Protein AF-A0AAD7SVP6-F1 (afdb_monomer)

Solvent-accessible surface area (backbone atoms only — not comparable to full-atom values): 8704 Å² total; per-residue (Å²): 141,82,85,79,83,81,77,62,79,85,73,63,70,75,70,77,78,66,77,68,80,80,78,50,80,88,38,52,32,46,57,49,79,41,54,70,71,57,53,41,60,70,33,63,86,46,49,70,27,25,23,35,37,26,32,38,74,94,68,79,76,40,40,30,44,38,34,16,48,92,96,38,71,48,76,44,63,38,45,76,57,97,78,26,32,27,74,31,96,90,50,77,24,82,38,69,66,56,46,50,62,48,31,42,81,37,52,42,34,84,69,36,80,92,39,82,45,34,55,67,37,37,67,68,43,87,71,74,85,72,80,81,78,76,82,78,76,73,89,82,135

Secondary structure (DSSP, 8-state):
--------TTS-PPPP--------TT-TTEEEE--HHHHHHHHHSSPTTEEEEEEEGGGSSEEEEEEEETTEEEEEEEEEETTEEEEETTEEESSHHHHHHHHHHS-GGGT-TT------EETTSPP---S----------

Foldseek 3Di:
DDDDDDDPPVPPDPDPCPPPPPDCVPPLQEPEADDPVRLQVLAQLADFLEWHWHDDVVVRPWIWIWGDDPSGIDIFIWDADPCWTDRAPVDTHNDVVVVLVVQQPPAPCVRPVVGGHGNPHRSNPDGPPPDPPPPPPDDDD

InterPro domains:
  IPR000980 SH2 domain [PF00017] (29-103)
  IPR000980 SH2 domain [PS50001] (29-123)
  IPR000980 SH2 domain [SM00252] (27-109)
  IPR036860 SH2 domain superfamily [G3DSA:3.30.505.10] (15-139)
  IPR036860 SH2 domain superfamily [SSF55550] (19-123)

Organism: NCBI:txid143900

Radius of gyration: 21.94 Å; Cα contacts (8 Å, |Δi|>4): 197; chains: 1; bounding box: 64×54×65 Å

Nearest PDB structures (foldseek):
  7wfy-assembly1_C  TM=9.813E-01  e=9.035E-14  Homo sapiens
  4roj-assembly1_A  TM=9.713E-01  e=2.909E-13  Homo sapiens
  2mc1-assembly1_A  TM=9.269E-01  e=2.084E-12  Homo sapiens
  2crh-assembly1_A  TM=7.505E-01  e=1.732E-12  Homo sapiens
  2ror-assembly1_A  TM=7.118E-01  e=2.572E-13  Homo sapiens

Sequence (141 aa):
MREVGFFPSDAVKPCPCVPKPVDYSSQLWFAGSMERPQAEAELTDRGNSTYLIRFRSKECTEYAVSIKFNSEVKHIKILTKDGQFYIAENKKFRSILELVEYYKHHSLKEGFRNLDTTLQFPYKGPENTGMHRTNGSMGKQ

Structure (mmCIF, N/CA/C/O backbone):
data_AF-A0AAD7SVP6-F1
#
_entry.id   AF-A0AAD7SVP6-F1
#
loop_
_atom_site.group_PDB
_atom_site.id
_atom_site.type_symbol
_atom_site.label_atom_id
_atom_site.label_alt_id
_atom_site.label_comp_id
_atom_site.label_asym_id
_atom_site.label_entity_id
_atom_site.label_seq_id
_atom_site.pdbx_PDB_ins_code
_atom_site.Cartn_x
_atom_site.Cartn_y
_atom_site.Cartn_z
_atom_site.occupancy
_atom_site.B_iso_or_equiv
_atom_site.auth_seq_id
_atom_site.auth_comp_id
_atom_site.auth_asym_id
_atom_site.auth_atom_id
_atom_site.pdbx_PDB_model_num
ATOM 1 N N . MET A 1 1 ? -39.592 -39.877 22.835 1.00 42.25 1 MET A N 1
ATOM 2 C CA . MET A 1 1 ? -39.863 -38.459 23.144 1.00 42.25 1 MET A CA 1
ATOM 3 C C . MET A 1 1 ? -38.566 -37.697 22.923 1.00 42.25 1 MET A C 1
ATOM 5 O O . MET A 1 1 ? -37.572 -38.067 23.530 1.00 42.25 1 MET A O 1
ATOM 9 N N . ARG A 1 2 ? -38.519 -36.756 21.974 1.00 46.22 2 ARG A N 1
ATOM 10 C CA . ARG A 1 2 ? -37.373 -35.855 21.776 1.00 46.22 2 ARG A CA 1
ATOM 11 C C . ARG A 1 2 ? -37.901 -34.443 21.983 1.00 46.22 2 ARG A C 1
ATOM 13 O O . ARG A 1 2 ? -38.720 -33.986 21.193 1.00 46.22 2 ARG A O 1
ATOM 20 N N . GLU A 1 3 ? -37.496 -33.823 23.081 1.00 49.28 3 GLU A N 1
ATOM 21 C CA . GLU A 1 3 ? -37.844 -32.445 23.407 1.00 49.28 3 GLU A CA 1
ATOM 22 C C . GLU A 1 3 ? -37.057 -31.509 22.486 1.00 49.28 3 GLU A C 1
ATOM 24 O O . GLU A 1 3 ? -35.827 -31.474 22.503 1.00 49.28 3 GLU A O 1
ATOM 29 N N . VAL A 1 4 ? -37.776 -30.793 21.622 1.00 53.88 4 VAL A N 1
ATOM 30 C CA . VAL A 1 4 ? -37.227 -29.690 20.834 1.00 53.88 4 VAL A CA 1
ATOM 31 C C . VAL A 1 4 ? -37.121 -28.486 21.765 1.00 53.88 4 VAL A C 1
ATOM 33 O O . VAL A 1 4 ? -38.131 -27.922 22.177 1.00 53.88 4 VAL A O 1
ATOM 36 N N . GLY A 1 5 ? -35.889 -28.117 22.121 1.00 56.72 5 GLY A N 1
ATOM 37 C CA . GLY A 1 5 ? -35.599 -26.905 22.880 1.00 56.72 5 GLY A CA 1
ATOM 38 C C . GLY A 1 5 ? -35.960 -25.665 22.063 1.00 56.72 5 GLY A C 1
ATOM 39 O O . GLY A 1 5 ? -35.371 -25.408 21.014 1.00 56.72 5 GLY A O 1
ATOM 40 N N . PHE A 1 6 ? -36.946 -24.911 22.540 1.00 64.31 6 PHE A N 1
ATOM 41 C CA . PHE A 1 6 ? -37.353 -23.633 21.971 1.00 64.31 6 PHE A CA 1
ATOM 42 C C . PHE A 1 6 ? -36.405 -22.543 22.481 1.00 64.31 6 PHE A C 1
ATOM 44 O O . PHE A 1 6 ? -36.402 -22.230 23.670 1.00 64.31 6 PHE A O 1
ATOM 51 N N . PHE A 1 7 ? -35.588 -21.968 21.598 1.00 62.56 7 PHE A N 1
ATOM 52 C CA . PHE A 1 7 ? -34.804 -20.779 21.924 1.00 62.56 7 PHE A CA 1
ATOM 53 C C . PHE A 1 7 ? -35.666 -19.536 21.653 1.00 62.56 7 PHE A C 1
ATOM 55 O O . PHE A 1 7 ? -35.967 -19.268 20.487 1.00 62.56 7 PHE A O 1
ATOM 62 N N . PRO A 1 8 ? -36.090 -18.776 22.682 1.00 61.69 8 PRO A N 1
ATOM 63 C CA . PRO A 1 8 ? -36.843 -17.548 22.472 1.00 61.69 8 PRO A CA 1
ATOM 64 C C . PRO A 1 8 ? -35.957 -16.527 21.751 1.00 61.69 8 PRO A C 1
ATOM 66 O O . PRO A 1 8 ? -34.852 -16.214 22.197 1.00 61.69 8 PRO A O 1
ATOM 69 N N . SER A 1 9 ? -36.452 -15.998 20.632 1.00 56.91 9 SER A N 1
ATOM 70 C CA . SER A 1 9 ? -35.747 -15.023 19.789 1.00 56.91 9 SER A CA 1
ATOM 71 C C . SER A 1 9 ? -35.405 -13.706 20.507 1.00 56.91 9 SER A C 1
ATOM 73 O O . SER A 1 9 ? -34.610 -12.933 19.993 1.00 56.91 9 SER A O 1
ATOM 75 N N . ASP A 1 10 ? -35.929 -13.472 21.712 1.00 56.75 10 ASP A N 1
ATOM 76 C CA . ASP A 1 10 ? -35.590 -12.325 22.570 1.00 56.75 10 ASP A CA 1
ATOM 77 C C . ASP A 1 10 ? -34.260 -12.487 23.338 1.00 56.75 10 ASP A C 1
ATOM 79 O O . ASP A 1 10 ? -33.707 -11.516 23.852 1.00 56.75 10 ASP A O 1
ATOM 83 N N . ALA A 1 11 ? -33.708 -13.705 23.412 1.00 58.91 11 ALA A N 1
ATOM 84 C CA . ALA A 1 11 ? -32.449 -13.987 24.113 1.00 58.91 11 ALA A CA 1
ATOM 85 C C . ALA A 1 11 ? -31.207 -13.963 23.198 1.00 58.91 11 ALA A C 1
ATOM 87 O O . ALA A 1 11 ? -30.077 -14.065 23.685 1.00 58.91 11 ALA A O 1
ATOM 88 N N . VAL A 1 12 ? -31.384 -13.793 21.883 1.00 58.22 12 VAL A N 1
ATOM 89 C CA . VAL A 1 12 ? -30.278 -13.546 20.948 1.00 58.22 12 VAL A CA 1
ATOM 90 C C . VAL A 1 12 ? -29.956 -12.061 20.943 1.00 58.22 12 VAL A C 1
ATOM 92 O O . VAL A 1 12 ? -30.436 -11.286 20.121 1.00 58.22 12 VAL A O 1
ATOM 95 N N . LYS A 1 13 ? -29.086 -11.653 21.867 1.00 56.75 13 LYS A N 1
ATOM 96 C CA . LYS A 1 13 ? -28.389 -10.375 21.722 1.00 56.75 13 LYS A CA 1
ATOM 97 C C . LYS A 1 13 ? -27.603 -10.460 20.409 1.00 56.75 13 LYS A C 1
ATOM 99 O O . LYS A 1 13 ? -26.768 -11.365 20.310 1.00 56.75 13 LYS A O 1
ATOM 104 N N . PRO A 1 14 ? -27.838 -9.590 19.405 1.00 56.91 14 PRO A N 1
ATOM 105 C CA . PRO A 1 14 ? -26.935 -9.519 18.270 1.00 56.91 14 PRO A CA 1
ATOM 106 C C . PRO A 1 14 ? -25.560 -9.271 18.869 1.00 56.91 14 PRO A C 1
ATOM 108 O O . PRO A 1 14 ? -25.380 -8.314 19.627 1.00 56.91 14 PRO A O 1
ATOM 111 N N . CYS A 1 15 ? -24.635 -10.204 18.637 1.00 42.44 15 CYS A N 1
ATOM 112 C CA . CYS A 1 15 ? -23.268 -10.072 19.106 1.00 42.44 15 CYS A CA 1
ATOM 113 C C . CYS A 1 15 ? -22.844 -8.646 18.748 1.00 42.44 15 CYS A C 1
ATOM 115 O O . CYS A 1 15 ? -22.995 -8.300 17.569 1.00 42.44 15 CYS A O 1
ATOM 117 N N . PRO A 1 16 ? -22.398 -7.807 19.707 1.00 53.78 16 PRO A N 1
ATOM 118 C CA . PRO A 1 16 ? -21.892 -6.488 19.369 1.00 53.78 16 PRO A CA 1
ATOM 119 C C . PRO A 1 16 ? -20.910 -6.729 18.243 1.00 53.78 16 PRO A C 1
ATOM 121 O O . PRO A 1 16 ? -20.039 -7.591 18.376 1.00 53.78 16 PRO A O 1
ATOM 124 N N . CYS A 1 17 ? -21.182 -6.115 17.096 1.00 44.22 17 CYS A N 1
ATOM 125 C CA . CYS A 1 17 ? -20.457 -6.330 15.864 1.00 44.22 17 CYS A CA 1
ATOM 126 C C . CYS A 1 17 ? -19.030 -5.866 16.135 1.00 44.22 17 CYS A C 1
ATOM 128 O O . CYS A 1 17 ? -18.695 -4.720 15.854 1.00 44.22 17 CYS A O 1
ATOM 130 N N . VAL A 1 18 ? -18.205 -6.711 16.759 1.00 49.41 18 VAL A N 1
ATOM 131 C CA . VAL A 1 18 ? -16.776 -6.484 16.868 1.00 49.41 18 VAL A CA 1
ATOM 132 C C . VAL A 1 18 ? -16.383 -6.328 15.412 1.00 49.41 18 VAL A C 1
ATOM 134 O O . VAL A 1 18 ? -16.662 -7.261 14.646 1.00 49.41 18 VAL A O 1
ATOM 137 N N . PRO A 1 19 ? -15.913 -5.144 14.976 1.00 50.22 19 PRO A N 1
ATOM 138 C CA . PRO A 1 19 ? -15.596 -4.940 13.579 1.00 50.22 19 PRO A CA 1
ATOM 139 C C . PRO A 1 19 ? -14.619 -6.049 13.228 1.00 50.22 19 PRO A C 1
ATOM 141 O O . PRO A 1 19 ? -13.525 -6.125 13.790 1.00 50.22 19 PRO A O 1
ATOM 144 N N . LYS A 1 20 ? -15.090 -6.996 12.407 1.00 51.28 20 LYS A N 1
ATOM 145 C CA . LYS A 1 20 ? -14.288 -8.142 12.008 1.00 51.28 20 LYS A CA 1
ATOM 146 C C . LYS A 1 20 ? -13.002 -7.548 11.441 1.00 51.28 20 LYS A C 1
ATOM 148 O O . LYS A 1 20 ? -13.112 -6.590 10.667 1.00 51.28 20 LYS A O 1
ATOM 153 N N . PRO A 1 21 ? -11.816 -8.036 11.841 1.00 58.38 21 PRO A N 1
ATOM 154 C CA . PRO A 1 21 ? -10.583 -7.583 11.222 1.00 58.38 21 PRO A CA 1
ATOM 155 C C . PRO A 1 21 ? -10.786 -7.676 9.712 1.00 58.38 21 PRO A C 1
ATOM 157 O O . PRO A 1 21 ? -11.210 -8.718 9.210 1.00 58.38 21 PRO A O 1
ATOM 160 N N . VAL A 1 22 ? -10.639 -6.540 9.028 1.00 68.50 22 VAL A N 1
ATOM 161 C CA . VAL A 1 22 ? -10.967 -6.442 7.607 1.00 68.50 22 VAL A CA 1
ATOM 162 C C . VAL A 1 22 ? -10.056 -7.417 6.876 1.00 68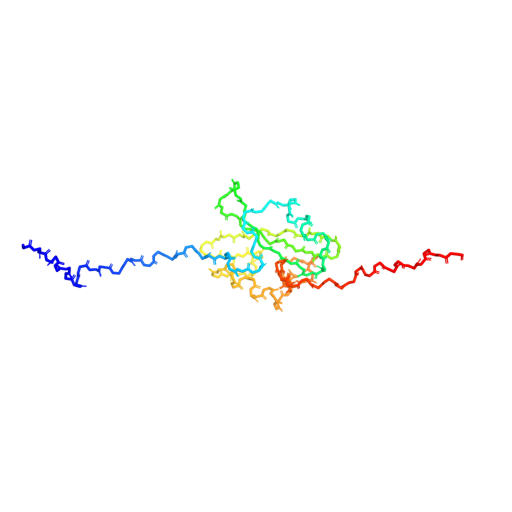.50 22 VAL A C 1
ATOM 164 O O . VAL A 1 22 ? -8.837 -7.249 6.875 1.00 68.50 22 VAL A O 1
ATOM 167 N N . ASP A 1 23 ? -10.648 -8.464 6.306 1.00 79.31 23 ASP A N 1
ATOM 168 C CA . ASP A 1 23 ? -9.897 -9.460 5.564 1.00 79.31 23 ASP A CA 1
ATOM 169 C C . ASP A 1 23 ? -9.520 -8.882 4.199 1.00 79.31 23 ASP A C 1
ATOM 171 O O . ASP A 1 23 ? -10.364 -8.645 3.333 1.00 79.31 23 ASP A O 1
ATOM 175 N N . TYR A 1 24 ? -8.228 -8.623 4.018 1.00 85.31 24 TYR A N 1
ATOM 176 C CA . TYR A 1 24 ? -7.678 -8.162 2.747 1.00 85.31 24 TYR A CA 1
ATOM 177 C C . TYR A 1 24 ? -7.214 -9.327 1.864 1.00 85.31 24 TYR A C 1
ATOM 179 O O . TYR A 1 24 ? -6.663 -9.084 0.795 1.00 85.31 24 TYR A O 1
ATOM 187 N N . SER A 1 25 ? -7.430 -10.588 2.261 1.00 83.75 25 SER A N 1
ATOM 188 C CA . SER A 1 25 ? -6.925 -11.768 1.539 1.00 83.75 25 SER A CA 1
ATOM 189 C C . SER A 1 25 ? -7.457 -11.849 0.104 1.00 83.75 25 SER A C 1
ATOM 191 O O . SER A 1 25 ? -6.740 -12.249 -0.814 1.00 83.75 25 SER A O 1
ATOM 193 N N . SER A 1 26 ? -8.683 -11.362 -0.107 1.00 86.19 26 SER A N 1
ATOM 194 C CA . SER A 1 26 ? -9.327 -11.288 -1.428 1.00 86.19 26 SER A CA 1
ATOM 195 C C . SER A 1 26 ? -8.745 -10.203 -2.349 1.00 86.19 26 SER A C 1
ATOM 197 O O . SER A 1 26 ? -9.118 -10.114 -3.516 1.00 86.19 26 SER A O 1
ATOM 199 N N . GLN A 1 27 ? -7.856 -9.344 -1.847 1.00 90.75 27 GLN A N 1
ATOM 200 C CA . GLN A 1 27 ? -7.302 -8.228 -2.606 1.00 90.75 27 GLN A CA 1
ATOM 201 C C . GLN A 1 27 ? -6.029 -8.642 -3.349 1.00 90.75 27 GLN A C 1
ATOM 203 O O . GLN A 1 27 ? -5.073 -9.146 -2.758 1.00 90.75 27 GLN A O 1
ATOM 208 N N . LEU A 1 28 ? -5.967 -8.347 -4.649 1.00 91.88 28 LEU A N 1
ATOM 209 C CA . LEU A 1 28 ? -4.814 -8.685 -5.498 1.00 91.88 28 LEU A CA 1
ATOM 210 C C . LEU A 1 28 ? -3.525 -7.951 -5.097 1.00 91.88 28 LEU A C 1
ATOM 212 O O . LEU A 1 28 ? -2.425 -8.399 -5.404 1.00 91.88 28 LEU A O 1
ATOM 216 N N . TRP A 1 29 ? -3.645 -6.817 -4.411 1.00 93.56 29 TRP A N 1
ATOM 217 C CA . TRP A 1 29 ? -2.508 -6.062 -3.892 1.00 93.56 29 TRP A CA 1
ATOM 218 C C . TRP A 1 29 ? -2.041 -6.560 -2.520 1.00 93.56 29 TRP A C 1
ATOM 220 O O . TRP A 1 29 ? -0.991 -6.133 -2.049 1.00 93.56 29 TRP A O 1
ATOM 230 N N . PHE A 1 30 ? -2.784 -7.440 -1.844 1.00 93.38 30 PHE A N 1
ATOM 231 C CA . PHE A 1 30 ? -2.434 -7.873 -0.495 1.00 93.38 30 PHE A CA 1
ATOM 232 C C . PHE A 1 30 ? -1.536 -9.114 -0.511 1.00 93.38 30 PHE A C 1
ATOM 234 O O . PHE A 1 30 ? -1.878 -10.167 -1.058 1.00 93.38 30 PHE A O 1
ATOM 241 N N . ALA A 1 31 ? -0.361 -8.984 0.097 1.00 91.25 31 ALA A N 1
ATOM 242 C CA . ALA A 1 31 ? 0.646 -10.033 0.201 1.00 91.25 31 ALA A CA 1
ATOM 243 C C . ALA A 1 31 ? 0.607 -10.821 1.508 1.00 91.25 31 ALA A C 1
ATOM 245 O O . ALA A 1 31 ? 1.334 -11.800 1.645 1.00 91.25 31 ALA A O 1
ATOM 246 N N . GLY A 1 32 ? -0.252 -10.436 2.455 1.00 89.69 32 GLY A N 1
ATOM 247 C CA . GLY A 1 32 ? -0.253 -11.059 3.773 1.00 89.69 32 GLY A CA 1
ATOM 248 C C . GLY A 1 32 ? 1.092 -10.863 4.470 1.00 89.69 32 GLY A C 1
ATOM 249 O O . GLY A 1 32 ? 1.739 -9.825 4.312 1.00 89.69 32 GLY A O 1
ATOM 250 N N . SER A 1 33 ? 1.505 -11.856 5.252 1.00 89.00 33 SER A N 1
ATOM 251 C CA . SER A 1 33 ? 2.7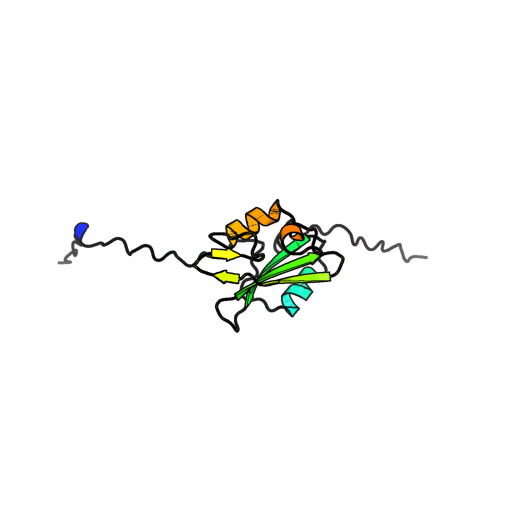94 -11.865 5.946 1.00 89.00 33 SER A CA 1
ATOM 252 C C . SER A 1 33 ? 3.942 -12.022 4.948 1.00 89.00 33 SER A C 1
ATOM 254 O O . SER A 1 33 ? 4.281 -13.135 4.560 1.00 89.00 33 SER A O 1
ATOM 256 N N . MET A 1 34 ? 4.541 -10.902 4.542 1.00 90.56 34 MET A N 1
ATOM 257 C CA . MET A 1 34 ? 5.652 -10.870 3.590 1.00 90.56 34 MET A CA 1
ATOM 258 C C . MET A 1 34 ? 6.761 -9.949 4.102 1.00 90.56 34 MET A C 1
ATOM 260 O O . MET A 1 34 ? 6.526 -8.802 4.515 1.00 90.56 34 MET A O 1
ATOM 264 N N . GLU A 1 35 ? 7.994 -10.451 4.082 1.00 89.94 35 GLU A N 1
ATOM 265 C CA . GLU A 1 35 ? 9.157 -9.676 4.501 1.00 89.94 35 GLU A CA 1
ATOM 266 C C . GLU A 1 35 ? 9.602 -8.684 3.421 1.00 89.94 35 GLU A C 1
ATOM 268 O O . GLU A 1 35 ? 9.259 -8.794 2.245 1.00 89.94 35 GLU A O 1
ATOM 273 N N . ARG A 1 36 ? 10.379 -7.679 3.835 1.00 90.75 36 ARG A N 1
ATOM 274 C CA . ARG A 1 36 ? 10.924 -6.664 2.927 1.00 90.75 36 ARG A CA 1
ATOM 275 C C . ARG A 1 36 ? 11.687 -7.271 1.730 1.00 90.75 36 ARG A C 1
ATOM 277 O O . ARG A 1 36 ? 11.282 -6.953 0.617 1.00 90.75 36 ARG A O 1
ATOM 284 N N . PRO A 1 37 ? 12.676 -8.171 1.916 1.00 92.75 37 PRO A N 1
ATOM 285 C CA . PRO A 1 37 ? 13.418 -8.742 0.789 1.00 92.75 37 PRO A CA 1
ATOM 286 C C . PRO A 1 37 ? 12.539 -9.571 -0.155 1.00 92.75 37 PRO A C 1
ATOM 288 O O . PRO A 1 37 ? 12.764 -9.566 -1.360 1.00 92.75 37 PRO A O 1
ATOM 291 N N . GLN A 1 38 ? 11.503 -10.243 0.361 1.00 93.00 38 GLN A N 1
ATOM 292 C CA . GLN A 1 38 ? 10.552 -10.969 -0.48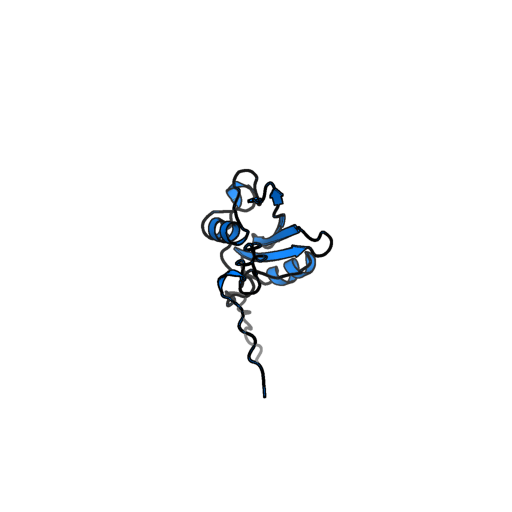6 1.00 93.00 38 GLN A CA 1
ATOM 293 C C . GLN A 1 38 ? 9.744 -10.009 -1.362 1.00 93.00 38 GLN A C 1
ATOM 295 O O . GLN A 1 38 ? 9.609 -10.234 -2.558 1.00 93.00 38 GLN A O 1
ATOM 300 N N . ALA A 1 39 ? 9.260 -8.903 -0.788 1.00 93.69 39 ALA A N 1
ATOM 301 C CA . ALA A 1 39 ? 8.562 -7.875 -1.552 1.00 93.69 39 ALA A CA 1
ATOM 302 C C . ALA A 1 39 ? 9.461 -7.220 -2.614 1.00 93.69 39 ALA A C 1
ATOM 304 O O . ALA A 1 39 ? 8.987 -6.875 -3.692 1.00 93.69 39 ALA A O 1
ATOM 305 N N . GLU A 1 40 ? 10.751 -7.039 -2.318 1.00 94.12 40 GLU A N 1
ATOM 306 C CA . GLU A 1 40 ? 11.728 -6.526 -3.283 1.00 94.12 40 GLU A CA 1
ATOM 307 C C . GLU A 1 40 ? 11.927 -7.495 -4.451 1.00 94.12 40 GLU A C 1
ATOM 309 O O . GLU A 1 40 ? 11.913 -7.053 -5.600 1.00 94.12 40 GLU A O 1
ATOM 314 N N . ALA A 1 41 ? 12.044 -8.798 -4.181 1.00 93.44 41 ALA A N 1
ATOM 315 C CA . ALA A 1 41 ? 12.146 -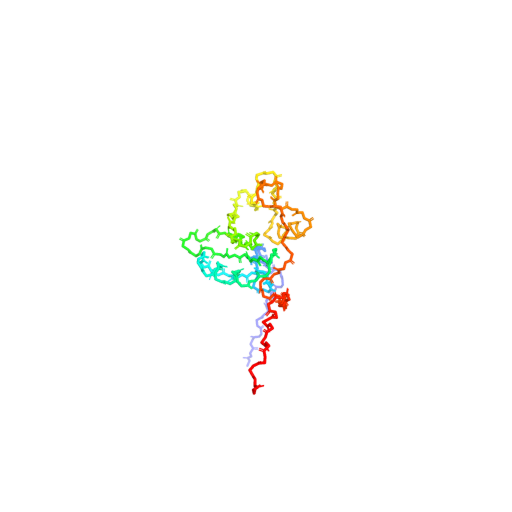9.822 -5.219 1.00 93.44 41 ALA A CA 1
ATOM 316 C C . ALA A 1 41 ? 10.894 -9.854 -6.114 1.00 93.44 41 ALA A C 1
ATOM 318 O O . ALA A 1 41 ? 11.018 -9.797 -7.335 1.00 93.44 41 ALA A O 1
ATOM 319 N N . GLU A 1 42 ? 9.700 -9.827 -5.511 1.00 92.06 42 GLU A N 1
ATOM 320 C CA . GLU A 1 42 ? 8.417 -9.853 -6.231 1.00 92.06 42 GLU A CA 1
ATOM 321 C C . GLU A 1 42 ? 8.183 -8.619 -7.110 1.00 92.06 42 GLU A C 1
ATOM 323 O O . GLU A 1 42 ? 7.467 -8.703 -8.103 1.00 92.06 42 GLU A O 1
ATOM 328 N N . LEU A 1 43 ? 8.742 -7.461 -6.744 1.00 92.31 43 LEU A N 1
ATOM 329 C CA . LEU A 1 43 ? 8.560 -6.197 -7.467 1.00 92.31 43 LEU A CA 1
ATOM 330 C C . LEU A 1 43 ? 9.735 -5.844 -8.386 1.00 92.31 43 LEU A C 1
ATOM 332 O O . LEU A 1 43 ? 9.609 -4.939 -9.210 1.00 92.31 43 LEU A O 1
ATOM 336 N N . THR A 1 44 ? 10.880 -6.517 -8.253 1.00 90.62 44 THR A N 1
ATOM 337 C CA . THR A 1 44 ? 12.092 -6.201 -9.022 1.00 90.62 44 THR A CA 1
ATOM 338 C C . THR A 1 44 ? 11.896 -6.422 -10.513 1.00 90.62 44 THR A C 1
ATOM 340 O O . THR A 1 44 ? 12.266 -5.538 -11.288 1.00 90.62 44 THR A O 1
ATOM 343 N N . ASP A 1 45 ? 11.286 -7.549 -10.879 1.00 87.56 45 ASP A N 1
ATOM 344 C CA . ASP A 1 45 ? 11.024 -7.954 -12.266 1.00 87.56 45 ASP A CA 1
ATOM 345 C C . ASP A 1 45 ? 9.728 -7.340 -12.836 1.00 87.56 45 ASP A C 1
ATOM 347 O O . ASP A 1 45 ? 9.413 -7.466 -14.015 1.00 87.56 45 ASP A O 1
ATOM 351 N N . ARG A 1 46 ? 8.960 -6.625 -12.003 1.00 89.25 46 ARG A N 1
ATOM 352 C CA . ARG A 1 46 ? 7.681 -6.020 -12.391 1.00 89.25 46 ARG A CA 1
ATOM 353 C C . ARG A 1 46 ? 7.865 -4.633 -13.008 1.00 89.25 46 ARG A C 1
ATOM 355 O O . ARG A 1 46 ? 8.865 -3.944 -12.798 1.00 89.25 46 ARG A O 1
ATOM 362 N N . GLY A 1 47 ? 6.826 -4.181 -13.709 1.00 88.81 47 GLY A N 1
ATOM 363 C CA . GLY A 1 47 ? 6.735 -2.818 -14.229 1.00 88.81 47 GLY A CA 1
ATOM 364 C C . GLY A 1 47 ? 6.636 -1.751 -13.130 1.00 88.81 47 GLY A C 1
ATOM 365 O O . GLY A 1 47 ? 6.254 -2.022 -11.987 1.00 88.81 47 GLY A O 1
ATOM 366 N N . ASN A 1 48 ? 6.947 -0.504 -13.488 1.00 91.19 48 ASN A N 1
ATOM 367 C CA . ASN A 1 48 ? 6.761 0.645 -12.599 1.00 91.19 48 ASN A CA 1
ATOM 368 C C . ASN A 1 48 ? 5.297 0.784 -12.161 1.00 91.19 48 ASN A C 1
ATOM 370 O O . ASN A 1 48 ? 4.375 0.442 -12.900 1.00 91.19 48 ASN A O 1
ATOM 374 N N . SER A 1 49 ? 5.089 1.340 -10.969 1.00 93.00 49 SER A N 1
ATOM 375 C CA . SER A 1 49 ? 3.769 1.512 -10.348 1.00 93.00 49 SER A CA 1
ATOM 376 C C . SER A 1 49 ? 3.094 0.190 -9.940 1.00 93.00 49 SER A C 1
ATOM 378 O O . SER A 1 49 ? 1.925 0.186 -9.547 1.00 93.00 49 SER A O 1
ATOM 380 N N . THR A 1 50 ? 3.827 -0.933 -9.997 1.00 94.31 50 THR A N 1
ATOM 381 C CA . THR A 1 50 ? 3.396 -2.204 -9.402 1.00 94.31 50 THR A CA 1
ATOM 382 C C . THR A 1 50 ? 3.592 -2.156 -7.900 1.00 94.31 50 THR A C 1
ATOM 384 O O . THR A 1 50 ? 4.672 -1.793 -7.428 1.00 94.31 50 THR A O 1
ATOM 387 N N . TYR A 1 51 ? 2.560 -2.519 -7.146 1.00 95.44 51 TYR A N 1
ATOM 388 C CA . TYR A 1 51 ? 2.539 -2.376 -5.700 1.00 95.44 51 TYR A CA 1
ATOM 389 C C . TYR A 1 51 ? 1.944 -3.588 -4.986 1.00 95.44 51 TYR A C 1
ATOM 391 O O . TYR A 1 51 ? 1.140 -4.355 -5.526 1.00 95.44 51 TYR A O 1
ATOM 399 N N . LEU A 1 52 ? 2.323 -3.718 -3.719 1.00 95.12 52 LEU A N 1
ATOM 400 C CA . LEU A 1 52 ? 1.746 -4.662 -2.778 1.00 95.12 52 LEU A CA 1
ATOM 401 C C . LEU A 1 52 ? 1.697 -4.074 -1.370 1.00 95.12 52 LEU A C 1
ATOM 403 O O . LEU A 1 52 ? 2.501 -3.215 -1.001 1.00 95.12 52 LEU A O 1
ATOM 407 N N . ILE A 1 53 ? 0.766 -4.569 -0.563 1.00 94.50 53 ILE A N 1
ATOM 408 C CA . ILE A 1 53 ? 0.719 -4.323 0.875 1.00 94.50 53 ILE A CA 1
ATOM 409 C C . ILE A 1 53 ? 1.104 -5.598 1.595 1.00 94.50 53 ILE A C 1
ATOM 411 O O . ILE A 1 53 ? 0.477 -6.641 1.419 1.00 94.50 53 ILE A O 1
ATOM 415 N N . ARG A 1 54 ? 2.120 -5.481 2.443 1.00 92.69 54 ARG A N 1
ATOM 416 C CA . ARG A 1 54 ? 2.626 -6.565 3.279 1.00 92.69 54 ARG A CA 1
ATOM 417 C C . ARG A 1 54 ? 2.361 -6.287 4.751 1.00 92.69 54 ARG A C 1
ATOM 419 O O . ARG A 1 54 ? 2.432 -5.141 5.199 1.00 92.69 54 ARG A O 1
ATOM 426 N N . PHE A 1 55 ? 2.092 -7.349 5.492 1.00 87.62 55 PHE A N 1
ATOM 427 C CA . PHE A 1 55 ? 1.958 -7.365 6.939 1.00 87.62 55 PHE A CA 1
ATOM 428 C C . PHE A 1 55 ? 3.286 -7.775 7.579 1.00 87.62 55 PHE A C 1
ATOM 430 O O . PHE A 1 55 ? 3.902 -8.773 7.194 1.00 87.62 55 PHE A O 1
ATOM 437 N N . ARG A 1 56 ? 3.758 -6.997 8.555 1.00 78.44 56 ARG A N 1
ATOM 438 C CA . ARG A 1 56 ? 5.037 -7.236 9.225 1.00 78.44 56 ARG A CA 1
ATOM 439 C C . ARG A 1 56 ? 4.818 -8.063 10.493 1.00 78.44 56 ARG A C 1
ATOM 441 O O . ARG A 1 56 ? 4.553 -7.531 11.565 1.00 78.44 56 ARG A O 1
ATOM 448 N N . SER A 1 57 ? 4.986 -9.379 10.364 1.00 62.97 57 SER A N 1
ATOM 449 C CA . SER A 1 57 ? 4.665 -10.350 11.422 1.00 62.97 57 SER A CA 1
ATOM 450 C C . SER A 1 57 ? 5.454 -10.183 12.732 1.00 62.97 57 SER A C 1
ATOM 452 O O . SER A 1 57 ? 4.950 -10.580 13.774 1.00 62.97 57 SER A O 1
ATOM 454 N N . LYS A 1 58 ? 6.669 -9.606 12.716 1.00 57.16 58 LYS A N 1
ATOM 455 C CA . LYS A 1 58 ? 7.500 -9.425 13.930 1.00 57.16 58 LYS A CA 1
ATOM 456 C C . LYS A 1 58 ? 7.002 -8.328 14.878 1.00 57.16 58 LYS A C 1
ATOM 458 O O . LYS A 1 58 ? 7.321 -8.377 16.056 1.00 57.16 58 LYS A O 1
ATOM 463 N N . GLU A 1 59 ? 6.241 -7.359 14.372 1.00 57.38 59 GLU A N 1
ATOM 464 C CA . GLU A 1 59 ? 5.748 -6.211 15.152 1.00 57.38 59 GLU A CA 1
ATOM 465 C C . GLU A 1 59 ? 4.211 -6.181 15.237 1.00 57.38 59 GLU A C 1
ATOM 467 O O . GLU A 1 59 ? 3.660 -5.173 15.655 1.00 57.38 59 GLU A O 1
ATOM 472 N N . CYS A 1 60 ? 3.528 -7.274 14.846 1.00 52.28 60 CYS A N 1
ATOM 473 C CA . CYS A 1 60 ? 2.085 -7.585 14.960 1.00 52.28 60 CYS A CA 1
ATOM 474 C C . CYS A 1 60 ? 1.034 -6.518 14.574 1.00 52.28 60 CYS A C 1
ATOM 476 O O . CYS A 1 60 ? -0.153 -6.831 14.550 1.00 52.28 60 CYS A O 1
ATOM 478 N N . THR A 1 61 ? 1.413 -5.295 14.215 1.00 60.69 61 THR A N 1
ATOM 479 C CA . THR A 1 61 ? 0.486 -4.184 13.935 1.00 60.69 61 THR A CA 1
ATOM 480 C C . THR A 1 61 ? 0.963 -3.267 12.810 1.00 60.69 61 THR A C 1
ATOM 482 O O . THR A 1 61 ? 0.416 -2.184 12.616 1.00 60.69 61 THR A O 1
ATOM 485 N N . GLU A 1 62 ? 1.976 -3.673 12.043 1.00 79.56 62 GLU A N 1
ATOM 486 C CA . GLU A 1 62 ? 2.599 -2.798 11.049 1.00 79.56 62 GLU A CA 1
ATOM 487 C C . GLU A 1 62 ? 2.396 -3.315 9.632 1.00 79.56 62 GLU A C 1
ATOM 489 O O . GLU A 1 62 ? 2.968 -4.324 9.216 1.00 79.56 62 GLU A O 1
ATOM 494 N N . TYR A 1 63 ? 1.591 -2.581 8.870 1.00 90.00 63 TYR A N 1
ATOM 495 C CA . TYR A 1 63 ? 1.484 -2.762 7.432 1.00 90.00 63 TYR A CA 1
ATOM 496 C C . TYR A 1 63 ? 2.505 -1.875 6.721 1.00 90.00 63 TYR A C 1
ATOM 498 O O . TYR A 1 63 ? 2.896 -0.814 7.213 1.00 90.00 63 TYR A O 1
ATOM 506 N N . ALA A 1 64 ? 2.936 -2.294 5.538 1.00 92.44 64 ALA A N 1
ATOM 507 C CA . ALA A 1 64 ? 3.790 -1.488 4.680 1.00 92.44 64 ALA A CA 1
ATOM 508 C C . ALA A 1 64 ? 3.353 -1.600 3.221 1.00 92.44 64 ALA A C 1
ATOM 510 O O . ALA A 1 64 ? 3.059 -2.695 2.737 1.00 92.44 64 ALA A O 1
ATOM 511 N N . VAL A 1 65 ? 3.369 -0.473 2.515 1.00 94.75 65 VAL A N 1
ATOM 512 C CA . VAL A 1 65 ? 3.235 -0.421 1.057 1.00 94.75 65 VAL A CA 1
ATOM 513 C C . VAL A 1 65 ? 4.618 -0.633 0.458 1.00 94.75 65 VAL A C 1
ATOM 515 O O . VAL A 1 65 ? 5.572 0.029 0.858 1.00 94.75 65 VAL A O 1
ATOM 518 N N . SER A 1 66 ? 4.743 -1.560 -0.482 1.00 95.75 66 SER A N 1
ATOM 519 C CA . SER A 1 66 ? 5.949 -1.728 -1.299 1.00 95.75 66 SER A CA 1
ATOM 520 C C . SER A 1 66 ? 5.569 -1.477 -2.755 1.00 95.75 66 SER A C 1
ATOM 522 O O . SER A 1 66 ? 4.561 -2.013 -3.207 1.00 95.75 66 SER A O 1
ATOM 524 N N . ILE A 1 67 ? 6.322 -0.634 -3.462 1.00 95.62 67 ILE A N 1
ATOM 525 C CA . ILE A 1 67 ? 6.017 -0.211 -4.837 1.00 95.62 67 ILE A CA 1
ATOM 526 C C . ILE A 1 67 ? 7.291 -0.101 -5.677 1.00 95.62 67 ILE A C 1
ATOM 528 O O . ILE A 1 67 ? 8.306 0.414 -5.207 1.00 95.62 67 ILE A O 1
ATOM 532 N N . LYS A 1 68 ? 7.234 -0.564 -6.927 1.00 94.94 68 LYS A N 1
ATOM 533 C CA . LYS A 1 68 ? 8.295 -0.386 -7.925 1.00 94.94 68 LYS A CA 1
ATOM 534 C C . LYS A 1 68 ? 8.222 1.014 -8.537 1.00 94.94 68 LYS A C 1
ATOM 536 O O . LYS A 1 68 ? 7.195 1.394 -9.099 1.00 94.94 68 LYS A O 1
ATOM 541 N N . PHE A 1 69 ? 9.312 1.771 -8.467 1.00 94.25 69 PHE A N 1
ATOM 542 C CA . PHE A 1 69 ? 9.425 3.111 -9.035 1.00 94.25 69 PHE A CA 1
ATOM 543 C C . PHE A 1 69 ? 10.864 3.415 -9.460 1.00 94.25 69 PHE A C 1
ATOM 545 O O . PHE A 1 69 ? 11.781 3.279 -8.656 1.00 94.25 69 PHE A O 1
ATOM 552 N N . ASN A 1 70 ? 11.061 3.873 -10.702 1.00 90.38 70 ASN A N 1
ATOM 553 C CA . ASN A 1 70 ? 12.382 4.219 -11.253 1.00 90.38 70 ASN A CA 1
ATOM 554 C C . ASN A 1 70 ? 13.429 3.112 -11.039 1.00 90.38 70 ASN A C 1
ATOM 556 O O . ASN A 1 70 ? 14.524 3.355 -10.543 1.00 90.38 70 ASN A O 1
ATOM 560 N N . SER A 1 71 ? 13.065 1.873 -11.378 1.00 87.88 71 SER A N 1
ATOM 561 C CA . SER A 1 71 ? 13.916 0.684 -11.211 1.00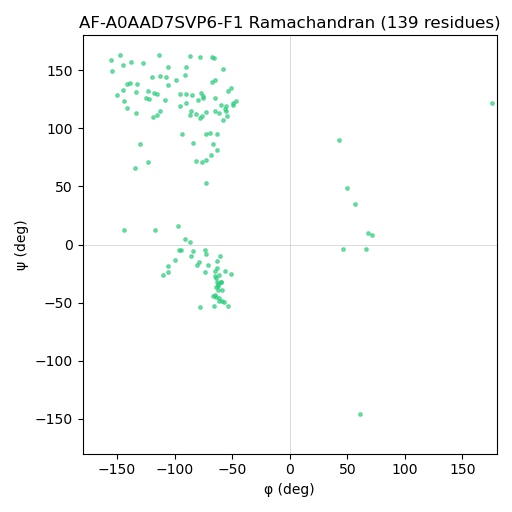 87.88 71 SER A CA 1
ATOM 562 C C . SER A 1 71 ? 14.231 0.289 -9.761 1.00 87.88 71 SER A C 1
ATOM 564 O O . SER A 1 71 ? 14.762 -0.798 -9.548 1.00 87.88 71 SER A O 1
ATOM 566 N N . GLU A 1 72 ? 13.800 1.058 -8.764 1.00 92.38 72 GLU A N 1
ATOM 567 C CA . GLU A 1 72 ? 13.949 0.746 -7.343 1.00 92.38 72 GLU A CA 1
ATOM 568 C C . GLU A 1 72 ? 12.623 0.307 -6.713 1.00 92.38 72 GLU A C 1
ATOM 570 O O . GLU A 1 72 ? 11.541 0.726 -7.125 1.00 92.38 72 GLU A O 1
ATOM 575 N N . VAL A 1 73 ? 12.694 -0.508 -5.664 1.00 94.25 73 VAL A N 1
ATOM 576 C CA . VAL A 1 73 ? 11.529 -0.813 -4.829 1.00 94.25 73 VAL A CA 1
ATOM 577 C C . VAL A 1 73 ? 11.537 0.129 -3.630 1.00 94.25 73 VAL A C 1
ATOM 579 O O . VAL A 1 73 ? 12.478 0.163 -2.837 1.00 94.25 73 VAL A O 1
ATOM 582 N N . LYS A 1 74 ? 10.485 0.936 -3.497 1.00 94.75 74 LYS A N 1
ATOM 583 C CA . LYS A 1 74 ? 10.293 1.837 -2.358 1.00 94.75 74 LYS A CA 1
ATOM 584 C C . LYS A 1 74 ? 9.332 1.198 -1.363 1.00 94.75 74 LYS A C 1
ATOM 586 O O . LYS A 1 74 ? 8.350 0.566 -1.745 1.00 94.75 74 LYS A O 1
ATOM 591 N N . HIS A 1 75 ? 9.608 1.389 -0.075 1.00 93.50 75 HIS A N 1
ATOM 592 C CA . HIS A 1 75 ? 8.786 0.865 1.013 1.00 93.50 75 HIS A CA 1
ATOM 593 C C . HIS A 1 75 ? 8.316 1.995 1.914 1.00 93.50 75 HIS A C 1
ATOM 595 O O . HIS A 1 75 ? 9.121 2.806 2.369 1.00 93.50 75 HIS A O 1
ATOM 601 N N . ILE A 1 76 ? 7.025 2.000 2.211 1.00 93.00 76 ILE A N 1
ATOM 602 C CA . ILE A 1 76 ? 6.366 3.028 3.002 1.00 93.00 76 ILE A CA 1
ATOM 603 C C . ILE A 1 76 ? 5.653 2.357 4.168 1.00 93.00 76 ILE A C 1
ATOM 605 O O . ILE A 1 76 ? 4.863 1.433 3.971 1.00 93.00 76 ILE A O 1
ATOM 609 N N . LYS A 1 77 ? 5.932 2.810 5.390 1.00 91.56 77 LYS A N 1
ATOM 610 C CA . LYS A 1 77 ? 5.263 2.306 6.592 1.00 91.56 77 LYS A CA 1
ATOM 611 C C . LYS A 1 77 ? 3.846 2.878 6.661 1.00 91.56 77 LYS A C 1
ATOM 613 O O . LYS A 1 77 ? 3.673 4.090 6.579 1.00 91.56 77 LYS A O 1
ATOM 618 N N . ILE A 1 78 ? 2.849 2.010 6.825 1.00 91.75 78 ILE A N 1
ATOM 619 C CA . ILE A 1 78 ? 1.482 2.419 7.149 1.00 91.75 78 ILE A CA 1
ATOM 620 C C . ILE A 1 78 ? 1.410 2.559 8.666 1.00 91.75 78 ILE A C 1
ATOM 622 O O . ILE A 1 78 ? 1.574 1.588 9.406 1.00 91.75 78 ILE A O 1
ATOM 626 N N . LEU A 1 79 ? 1.198 3.785 9.119 1.00 89.00 79 LEU A N 1
ATOM 627 C CA . LEU A 1 79 ? 1.032 4.127 10.520 1.00 89.00 79 LEU A CA 1
ATOM 628 C C . LEU A 1 79 ? -0.448 4.073 10.886 1.00 89.00 79 LEU A C 1
ATOM 630 O O . LEU A 1 79 ? -1.313 4.407 10.075 1.00 89.00 79 LEU A O 1
ATOM 634 N N . THR A 1 80 ? -0.720 3.665 12.123 1.00 87.12 80 THR A N 1
ATOM 635 C CA . THR A 1 80 ? -2.072 3.646 12.683 1.00 87.12 80 THR A CA 1
ATOM 636 C C . THR A 1 80 ? -2.094 4.503 13.942 1.00 87.12 80 THR A C 1
ATOM 638 O O . THR A 1 80 ? -1.296 4.278 14.851 1.00 87.12 80 THR A O 1
ATOM 641 N N . LYS A 1 81 ? -2.990 5.491 14.004 1.00 86.50 81 LYS A N 1
ATOM 642 C CA . LYS A 1 81 ? -3.191 6.358 15.176 1.00 86.50 81 LYS A CA 1
ATOM 643 C C . LYS A 1 81 ? -4.668 6.698 15.301 1.00 86.50 81 LYS A C 1
ATOM 645 O O . LYS A 1 81 ? -5.278 7.082 14.311 1.00 86.50 81 LYS A O 1
ATOM 650 N N . ASP A 1 82 ? -5.221 6.570 16.504 1.00 87.00 82 ASP A N 1
ATOM 651 C CA . ASP A 1 82 ? -6.626 6.909 16.788 1.00 87.00 82 ASP A CA 1
ATOM 652 C C . ASP A 1 82 ? -7.634 6.154 15.889 1.00 87.00 82 ASP A C 1
ATOM 654 O O . ASP A 1 82 ? -8.633 6.692 15.426 1.00 87.00 82 ASP A O 1
ATOM 658 N N . GLY A 1 83 ? -7.321 4.898 15.542 1.00 83.44 83 GLY A N 1
ATOM 659 C CA . GLY A 1 83 ? -8.132 4.099 14.613 1.00 83.44 83 GLY A CA 1
ATOM 660 C C . GLY A 1 83 ? -8.062 4.541 13.143 1.00 83.44 83 GLY A C 1
ATOM 661 O O . GLY A 1 83 ? -8.808 4.018 12.319 1.00 83.44 83 GLY A O 1
ATOM 662 N N . GLN A 1 84 ? -7.172 5.475 12.796 1.00 89.44 84 GLN A N 1
ATOM 663 C CA . GLN A 1 84 ? -6.947 5.936 11.426 1.00 89.44 84 GLN A CA 1
ATOM 664 C C . GLN A 1 84 ? -5.614 5.427 10.875 1.00 89.44 84 GLN A C 1
ATOM 666 O O . GLN A 1 84 ? -4.611 5.387 11.587 1.00 89.44 84 GLN A O 1
ATOM 671 N N . PHE A 1 85 ? -5.592 5.109 9.583 1.00 90.69 85 PHE A N 1
ATOM 672 C CA . PHE A 1 85 ? -4.430 4.628 8.840 1.00 90.69 85 PHE A CA 1
ATOM 673 C C . PHE A 1 85 ? -3.882 5.726 7.935 1.00 90.69 85 PHE A C 1
ATOM 675 O O . PHE A 1 85 ? -4.648 6.418 7.264 1.00 90.69 85 PHE A O 1
ATOM 682 N N . TYR A 1 86 ? -2.565 5.885 7.884 1.00 91.56 86 TYR A N 1
ATOM 683 C CA . TYR A 1 86 ? -1.919 6.878 7.031 1.00 91.56 86 TYR A CA 1
ATOM 684 C C . TYR A 1 86 ? -0.494 6.467 6.676 1.00 91.56 86 TYR A C 1
ATOM 686 O O . TYR A 1 86 ? 0.195 5.808 7.449 1.00 91.56 86 TYR A O 1
ATOM 694 N N . ILE A 1 87 ? -0.047 6.880 5.493 1.00 91.94 87 ILE A N 1
ATOM 695 C CA . ILE A 1 87 ? 1.363 6.792 5.089 1.00 91.94 87 ILE A CA 1
ATOM 696 C C . ILE A 1 87 ? 2.047 8.157 5.110 1.00 91.94 87 ILE A C 1
ATOM 698 O O . ILE A 1 87 ? 3.257 8.233 5.274 1.00 91.94 87 ILE A O 1
ATOM 702 N N . ALA A 1 88 ? 1.275 9.233 4.992 1.00 89.75 88 ALA A N 1
ATOM 703 C CA . ALA A 1 88 ? 1.754 10.600 5.041 1.00 89.75 88 ALA A CA 1
ATOM 704 C C . ALA A 1 88 ? 0.846 11.404 5.978 1.00 89.75 88 ALA A C 1
ATOM 706 O O . ALA A 1 88 ? -0.371 11.228 5.977 1.00 89.75 88 ALA A O 1
ATOM 707 N N . GLU A 1 89 ? 1.428 12.258 6.819 1.00 84.25 89 GLU A N 1
ATOM 708 C CA . GLU A 1 89 ? 0.696 12.948 7.896 1.00 84.25 89 GLU A CA 1
ATOM 709 C C . GLU A 1 89 ? -0.398 13.898 7.384 1.00 84.25 89 GLU A C 1
ATOM 711 O O . GLU A 1 89 ? -1.343 14.208 8.110 1.00 84.25 89 GLU A O 1
ATOM 716 N N . ASN A 1 90 ? -0.307 14.309 6.118 1.00 84.81 90 ASN A N 1
ATOM 717 C CA . ASN A 1 90 ? -1.290 15.150 5.444 1.00 84.81 90 ASN A CA 1
ATOM 718 C C . ASN A 1 90 ? -2.619 14.432 5.145 1.00 84.81 90 ASN A C 1
ATOM 720 O O . ASN A 1 90 ? -3.612 15.110 4.878 1.00 84.81 90 ASN A O 1
ATOM 724 N N . LYS A 1 91 ? -2.670 13.091 5.169 1.00 88.88 91 LYS A N 1
ATOM 725 C CA . LYS A 1 91 ? -3.875 12.339 4.794 1.00 88.88 91 LYS A CA 1
ATOM 726 C C . LYS A 1 91 ? -4.071 11.085 5.640 1.00 88.88 91 LYS A C 1
ATOM 728 O O . LYS A 1 91 ? -3.230 10.193 5.663 1.00 88.88 91 LYS A O 1
ATOM 733 N N . LYS A 1 92 ? -5.234 10.999 6.288 1.00 92.44 92 LYS A N 1
ATOM 734 C CA . LYS A 1 92 ? -5.636 9.884 7.153 1.00 92.44 92 LYS A CA 1
ATOM 735 C C . LYS A 1 92 ? -6.901 9.218 6.623 1.00 92.44 92 LYS A C 1
ATOM 737 O O . LYS A 1 92 ? -7.791 9.900 6.119 1.00 92.44 92 LYS A O 1
ATOM 742 N N . PHE A 1 93 ? -6.979 7.902 6.771 1.00 91.75 93 PHE A N 1
ATOM 743 C CA . PHE A 1 93 ? -8.038 7.048 6.236 1.00 91.75 93 PHE A CA 1
ATOM 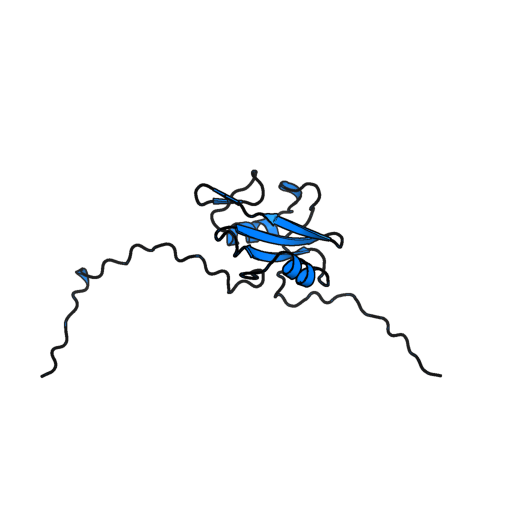744 C C . PHE A 1 93 ? -8.635 6.172 7.334 1.00 91.75 93 PHE A C 1
ATOM 746 O O . PHE A 1 93 ? -7.967 5.876 8.324 1.00 91.75 93 PHE A O 1
ATOM 753 N N . ARG A 1 94 ? -9.879 5.714 7.163 1.00 89.88 94 ARG A N 1
ATOM 754 C CA . ARG A 1 94 ? -10.528 4.823 8.144 1.00 89.88 94 ARG A CA 1
ATOM 755 C C . ARG A 1 94 ? -10.097 3.367 7.988 1.00 89.88 94 ARG A C 1
ATOM 757 O O . ARG A 1 94 ? -10.307 2.557 8.884 1.00 89.88 94 ARG A O 1
ATOM 764 N N . SER A 1 95 ? -9.521 3.004 6.844 1.00 90.38 95 SER A N 1
ATOM 765 C CA . SER A 1 95 ? -9.058 1.646 6.546 1.00 90.38 95 SER A CA 1
ATOM 766 C C . SER A 1 95 ? -7.951 1.660 5.494 1.00 90.38 95 SER A C 1
ATOM 768 O O . SER A 1 95 ? -7.837 2.601 4.708 1.00 90.38 95 SER A O 1
ATOM 770 N N . ILE A 1 96 ? -7.160 0.585 5.443 1.00 90.69 96 ILE A N 1
ATOM 771 C CA . ILE A 1 96 ? -6.100 0.409 4.436 1.00 90.69 96 ILE A CA 1
ATOM 772 C C . ILE A 1 96 ? -6.694 0.361 3.025 1.00 90.69 96 ILE A C 1
ATOM 774 O O . ILE A 1 96 ? -6.088 0.879 2.094 1.00 90.69 96 ILE A O 1
ATOM 778 N N . LEU A 1 97 ? -7.893 -0.204 2.865 1.00 91.38 97 LEU A N 1
ATOM 779 C CA . LEU A 1 97 ? -8.588 -0.222 1.578 1.00 91.38 97 LEU A CA 1
ATOM 780 C C . LEU A 1 97 ? -8.833 1.194 1.043 1.00 91.38 97 LEU A C 1
ATOM 782 O O . LEU A 1 97 ? -8.482 1.461 -0.099 1.00 91.38 97 LEU A O 1
ATOM 786 N N . GLU A 1 98 ? -9.354 2.109 1.867 1.00 92.69 98 GLU A N 1
ATOM 787 C CA . GLU A 1 98 ? -9.549 3.509 1.457 1.00 92.69 98 GLU A CA 1
ATOM 788 C C . GLU A 1 98 ? -8.226 4.200 1.123 1.00 92.69 98 GLU A C 1
ATOM 790 O O . GLU A 1 98 ? -8.149 4.948 0.151 1.00 92.69 98 GLU A O 1
ATOM 795 N N . LEU A 1 99 ? -7.175 3.925 1.903 1.00 93.44 99 LEU A N 1
ATOM 796 C CA . LEU A 1 99 ? -5.832 4.430 1.624 1.00 93.44 99 LEU A CA 1
ATOM 797 C C . LEU A 1 99 ? -5.372 3.988 0.232 1.00 93.44 99 LEU A C 1
ATOM 799 O O . LEU A 1 99 ? -4.926 4.813 -0.564 1.00 93.44 99 LEU A O 1
ATOM 803 N N . VAL A 1 100 ? -5.504 2.697 -0.077 1.00 93.38 100 VAL A N 1
ATOM 804 C CA . VAL A 1 100 ? -5.1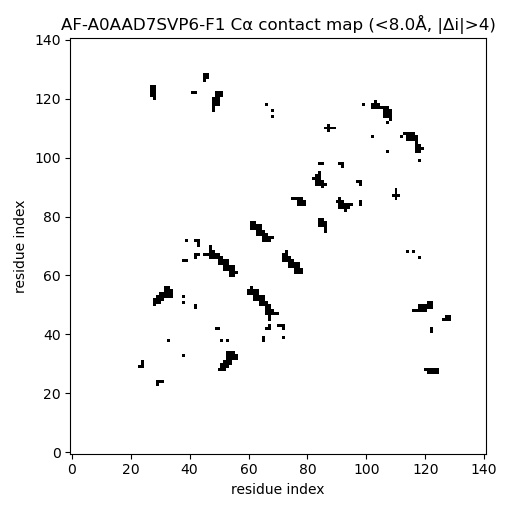33 2.149 -1.385 1.00 93.38 100 VAL A CA 1
ATOM 805 C C . VAL A 1 100 ? -5.971 2.780 -2.491 1.00 93.38 100 VAL A C 1
ATOM 807 O O . VAL A 1 100 ? -5.410 3.247 -3.477 1.00 93.38 100 VAL A O 1
ATOM 810 N N . GLU A 1 101 ? -7.292 2.829 -2.323 1.00 93.31 101 GLU A N 1
ATOM 811 C CA . GLU A 1 101 ? -8.223 3.376 -3.316 1.00 93.31 101 GLU A CA 1
ATOM 812 C C . GLU A 1 101 ? -7.918 4.844 -3.651 1.00 93.31 101 GLU A C 1
ATOM 814 O O . GLU A 1 101 ? -7.958 5.251 -4.815 1.00 93.31 101 GLU A O 1
ATOM 819 N N . TYR A 1 102 ? -7.544 5.632 -2.642 1.00 94.25 102 TYR A N 1
ATOM 820 C CA . TYR A 1 102 ? -7.128 7.017 -2.827 1.00 94.25 102 TYR A CA 1
ATOM 821 C C . TYR A 1 102 ? -5.822 7.110 -3.621 1.00 94.25 102 TYR A C 1
ATOM 823 O O . TYR A 1 102 ? -5.772 7.777 -4.654 1.00 94.25 102 TYR A O 1
ATOM 831 N N . TYR A 1 103 ? -4.770 6.399 -3.200 1.00 94.38 103 TYR A N 1
ATOM 832 C CA . TYR A 1 103 ? -3.462 6.469 -3.864 1.00 94.38 103 TYR A CA 1
ATOM 833 C C . TYR A 1 103 ? -3.400 5.745 -5.223 1.00 94.38 103 TYR A C 1
ATOM 835 O O . TYR A 1 103 ? -2.398 5.862 -5.929 1.00 94.38 103 TYR A O 1
ATOM 843 N N . LYS A 1 104 ? -4.461 5.042 -5.645 1.00 93.31 104 LYS A N 1
ATOM 844 C CA . LYS A 1 104 ? -4.642 4.631 -7.052 1.00 93.31 104 LYS A CA 1
ATOM 845 C C . LYS A 1 104 ? -4.811 5.833 -7.983 1.00 93.31 104 LYS A C 1
ATOM 847 O O . LYS A 1 104 ? -4.321 5.810 -9.108 1.00 93.31 104 LYS A O 1
ATOM 852 N N . HIS A 1 105 ? -5.488 6.874 -7.504 1.00 92.94 105 HIS A N 1
ATOM 853 C CA . HIS A 1 105 ? -5.828 8.068 -8.281 1.00 92.94 105 HIS A CA 1
ATOM 854 C C . HIS A 1 105 ? -4.971 9.285 -7.901 1.00 92.94 105 HIS A C 1
ATOM 856 O O . HIS A 1 105 ? -4.872 10.234 -8.674 1.00 92.94 105 HIS A O 1
ATOM 862 N N . HIS A 1 106 ? -4.327 9.250 -6.730 1.00 93.25 106 HIS A N 1
ATOM 863 C CA . HIS A 1 106 ? -3.493 10.325 -6.197 1.00 93.25 106 HIS A CA 1
ATOM 864 C C . HIS A 1 106 ? -2.032 9.901 -6.074 1.00 93.25 106 HIS A C 1
ATOM 866 O O . HIS A 1 106 ? -1.722 8.862 -5.490 1.00 93.25 106 HIS A O 1
ATOM 872 N N . SER A 1 107 ? -1.117 10.715 -6.603 1.00 93.12 107 SER A N 1
ATOM 873 C CA . SER A 1 107 ? 0.313 10.413 -6.553 1.00 93.12 107 SER A CA 1
ATOM 874 C C . SER A 1 107 ? 0.857 10.415 -5.124 1.00 93.12 107 SER A C 1
ATOM 876 O O . SER A 1 107 ? 0.576 11.304 -4.319 1.00 93.12 107 SER A O 1
ATOM 878 N N . LEU A 1 108 ? 1.767 9.485 -4.844 1.00 93.19 108 LEU A N 1
ATOM 879 C CA . LEU A 1 108 ? 2.505 9.409 -3.583 1.00 93.19 108 LEU A CA 1
ATOM 880 C C . LEU A 1 108 ? 3.403 10.638 -3.338 1.00 93.19 108 LEU A C 1
ATOM 882 O O . LEU A 1 108 ? 3.787 10.880 -2.191 1.00 93.19 108 LEU A O 1
ATOM 886 N N . LYS A 1 109 ? 3.657 11.477 -4.359 1.00 92.44 109 LYS A N 1
ATOM 887 C CA . LYS A 1 109 ? 4.398 12.744 -4.220 1.00 92.44 109 LYS A CA 1
ATOM 888 C C . LYS A 1 109 ? 3.808 13.715 -3.201 1.00 92.44 109 LYS A C 1
ATOM 890 O O . LYS A 1 109 ? 4.551 14.547 -2.689 1.00 92.44 109 LYS A O 1
ATOM 895 N N . GLU A 1 110 ? 2.512 13.603 -2.888 1.00 88.69 110 GLU A N 1
ATOM 896 C CA . GLU A 1 110 ? 1.860 14.449 -1.878 1.00 88.69 110 GLU A CA 1
ATOM 897 C C . GLU A 1 110 ? 2.502 14.295 -0.488 1.00 88.69 110 GLU A C 1
ATOM 899 O O . GLU A 1 110 ? 2.557 15.257 0.273 1.00 88.69 110 GLU A O 1
ATOM 904 N N . GLY A 1 111 ? 3.013 13.101 -0.165 1.00 86.38 111 GLY A N 1
ATOM 905 C CA . GLY A 1 111 ? 3.749 12.830 1.076 1.00 86.38 111 GLY A CA 1
ATOM 906 C C . GLY A 1 111 ? 5.241 12.568 0.871 1.00 86.38 111 GLY A C 1
ATOM 907 O O . GLY A 1 111 ? 6.050 12.817 1.762 1.00 86.38 111 GLY A O 1
ATOM 908 N N . PHE A 1 112 ? 5.623 12.087 -0.313 1.00 90.38 112 PHE A N 1
ATOM 909 C CA . PHE A 1 112 ? 6.961 11.589 -0.614 1.00 90.38 112 PHE A CA 1
ATOM 910 C C . PHE A 1 112 ? 7.479 12.236 -1.895 1.00 90.38 112 PHE A C 1
ATOM 912 O O . PHE A 1 112 ? 7.342 11.676 -2.976 1.00 90.38 112 PHE A O 1
ATOM 919 N N . ARG A 1 113 ? 8.103 13.415 -1.786 1.00 88.00 113 ARG A N 1
ATOM 920 C CA . ARG A 1 113 ? 8.506 14.260 -2.935 1.00 88.00 113 ARG A CA 1
ATOM 921 C C . ARG A 1 113 ? 9.302 13.536 -4.036 1.00 88.00 113 ARG A C 1
ATOM 923 O O . ARG A 1 113 ? 9.239 13.943 -5.186 1.00 88.00 113 ARG A O 1
ATOM 930 N N . ASN A 1 114 ? 10.002 12.454 -3.692 1.00 90.06 114 ASN A N 1
ATOM 931 C CA . ASN A 1 114 ? 10.807 11.644 -4.613 1.00 90.06 114 ASN A CA 1
ATOM 932 C C . ASN A 1 114 ? 10.079 10.385 -5.131 1.00 90.06 114 ASN A C 1
ATOM 934 O O . ASN A 1 114 ? 10.729 9.459 -5.610 1.00 90.06 114 ASN A O 1
ATOM 938 N N . LEU A 1 115 ? 8.755 10.307 -4.988 1.00 91.44 115 LEU A N 1
ATOM 939 C CA . LEU A 1 115 ? 7.930 9.156 -5.360 1.00 91.44 115 LEU A CA 1
ATOM 940 C C . LEU A 1 115 ? 6.680 9.622 -6.119 1.00 91.44 115 LEU A C 1
ATOM 942 O O . LEU A 1 115 ? 5.554 9.507 -5.638 1.00 91.44 115 LEU A O 1
ATOM 946 N N . ASP A 1 116 ? 6.878 10.184 -7.312 1.00 93.44 116 ASP A N 1
ATOM 947 C CA . ASP A 1 116 ? 5.774 10.611 -8.179 1.00 93.44 116 ASP A CA 1
ATOM 948 C C . ASP A 1 116 ? 5.182 9.437 -8.968 1.00 93.44 116 ASP A C 1
ATOM 950 O O . ASP A 1 116 ? 5.395 9.277 -10.165 1.00 93.44 116 ASP A O 1
ATOM 954 N N . THR A 1 117 ? 4.463 8.570 -8.263 1.00 94.06 117 THR A N 1
ATOM 955 C CA . THR A 1 117 ? 3.722 7.445 -8.841 1.00 94.06 117 THR A CA 1
ATOM 956 C C . THR A 1 117 ? 2.455 7.173 -8.034 1.00 94.06 117 THR A C 1
ATOM 958 O O . THR A 1 117 ? 2.316 7.633 -6.899 1.00 94.06 117 THR A O 1
ATOM 961 N N . THR A 1 118 ? 1.531 6.432 -8.628 1.00 94.94 118 THR A N 1
ATOM 962 C CA . THR A 1 118 ? 0.270 5.981 -8.037 1.00 94.94 118 THR A CA 1
ATOM 963 C C . THR A 1 118 ? 0.277 4.461 -7.878 1.00 94.94 118 THR A C 1
ATOM 965 O O . THR A 1 118 ? 1.072 3.752 -8.497 1.00 94.94 118 THR A O 1
ATOM 968 N N . LEU A 1 119 ? -0.622 3.931 -7.052 1.00 94.44 119 LEU A N 1
ATOM 969 C CA . LEU A 1 119 ? -0.804 2.491 -6.860 1.00 94.44 119 LEU A CA 1
ATOM 970 C C . LEU A 1 119 ? -1.563 1.877 -8.052 1.00 94.44 119 LEU A C 1
ATOM 972 O O . LEU A 1 119 ? -2.728 1.524 -7.924 1.00 94.44 119 LEU A O 1
ATOM 976 N N . GLN A 1 120 ? -0.942 1.782 -9.228 1.00 92.62 120 GLN A N 1
ATOM 977 C CA . GLN A 1 120 ? -1.640 1.349 -10.450 1.00 92.62 120 GLN A CA 1
ATOM 978 C C . GLN A 1 120 ? -1.861 -0.159 -10.528 1.00 92.62 120 GLN A C 1
ATOM 980 O O . GLN A 1 120 ? -2.988 -0.605 -10.739 1.00 92.62 120 GLN A O 1
ATOM 985 N N . PHE A 1 121 ? -0.796 -0.950 -10.383 1.00 92.81 121 PHE A N 1
ATOM 986 C CA . PHE A 1 121 ? -0.849 -2.376 -10.701 1.00 92.81 121 PHE A CA 1
ATOM 987 C C . PHE A 1 121 ? -0.713 -3.224 -9.433 1.00 92.81 121 PHE A C 1
ATOM 989 O O . PHE A 1 121 ? 0.341 -3.199 -8.796 1.00 92.81 121 PHE A O 1
ATOM 996 N N . PRO A 1 122 ? -1.746 -3.982 -9.030 1.00 93.62 122 PRO A N 1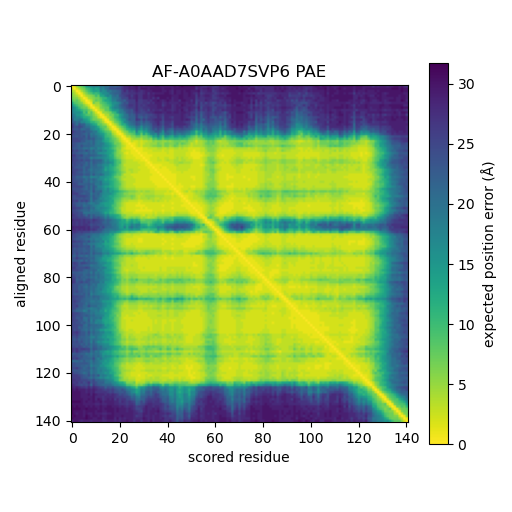
ATOM 997 C CA . PRO A 1 122 ? -1.608 -4.916 -7.922 1.00 93.62 122 PRO A CA 1
ATOM 998 C C . PRO A 1 122 ? -0.658 -6.054 -8.313 1.00 93.62 122 PRO A C 1
ATOM 1000 O O . PRO A 1 122 ? -0.742 -6.568 -9.426 1.00 93.62 122 PRO A O 1
ATOM 1003 N N . TYR A 1 123 ? 0.205 -6.498 -7.398 1.00 91.38 123 TYR A N 1
ATOM 1004 C CA . TYR A 1 123 ? 1.222 -7.506 -7.731 1.00 91.38 123 TYR A CA 1
ATOM 1005 C C . TYR A 1 123 ? 0.672 -8.895 -8.128 1.00 91.38 123 TYR A C 1
ATOM 1007 O O . TYR A 1 123 ? 1.333 -9.585 -8.897 1.00 91.38 123 TYR A O 1
ATOM 1015 N N . LYS A 1 124 ? -0.520 -9.306 -7.651 1.00 89.19 124 LYS A N 1
ATOM 1016 C CA . LYS A 1 124 ? -1.216 -10.531 -8.122 1.00 89.19 124 LYS A CA 1
ATOM 1017 C C . LYS A 1 124 ? -2.098 -10.296 -9.356 1.00 89.19 124 LYS A C 1
ATOM 1019 O O . LYS A 1 124 ? -2.849 -11.188 -9.745 1.00 89.19 124 LYS A O 1
ATOM 1024 N N . GLY A 1 125 ? -2.123 -9.082 -9.904 1.00 82.06 125 GLY A N 1
ATOM 1025 C CA . GLY A 1 125 ? -2.877 -8.788 -11.121 1.00 82.06 125 GLY A CA 1
ATOM 1026 C C . GLY A 1 125 ? -2.280 -9.501 -12.336 1.00 82.06 125 GLY A C 1
ATOM 1027 O O . GLY A 1 125 ? -1.119 -9.908 -12.281 1.00 82.06 125 GLY A O 1
ATOM 1028 N N . PRO A 1 126 ? -3.046 -9.647 -13.437 1.00 67.69 126 PRO A N 1
ATOM 1029 C CA . PRO A 1 126 ? -2.473 -10.083 -14.701 1.00 67.69 126 PRO A CA 1
ATOM 1030 C C . PRO A 1 126 ? -1.348 -9.111 -15.035 1.00 67.69 126 PRO A C 1
ATOM 1032 O O . PRO A 1 126 ? -1.558 -7.901 -15.143 1.00 67.69 126 PRO A O 1
ATOM 1035 N N . GLU A 1 127 ? -0.138 -9.642 -15.074 1.00 59.34 127 GLU A N 1
ATOM 1036 C CA . GLU A 1 127 ? 1.054 -8.863 -15.313 1.00 59.34 127 GLU A CA 1
ATOM 1037 C C . GLU A 1 127 ? 0.891 -8.001 -16.567 1.00 59.34 127 GLU A C 1
ATOM 1039 O O . GLU A 1 127 ? 0.508 -8.493 -17.629 1.00 59.34 127 GLU A O 1
ATOM 1044 N N . ASN A 1 128 ? 1.281 -6.729 -16.490 1.00 51.84 128 ASN A N 1
ATOM 1045 C CA . ASN A 1 128 ? 1.788 -6.062 -17.683 1.00 51.84 128 ASN A CA 1
ATOM 1046 C C . ASN A 1 128 ? 3.183 -6.648 -17.968 1.00 51.84 128 ASN A C 1
ATOM 1048 O O . ASN A 1 128 ? 4.199 -5.997 -17.734 1.00 51.84 128 ASN A O 1
ATOM 1052 N N . THR A 1 129 ? 3.252 -7.896 -18.446 1.00 49.34 129 THR A N 1
ATOM 1053 C CA . THR A 1 129 ? 4.477 -8.506 -18.996 1.00 49.34 129 THR A CA 1
ATOM 1054 C C . THR A 1 129 ? 4.781 -7.898 -20.377 1.00 49.34 129 THR A C 1
ATOM 1056 O O . THR A 1 129 ? 4.918 -8.591 -21.383 1.00 49.34 129 THR A O 1
ATOM 1059 N N . GLY A 1 130 ? 4.848 -6.571 -20.462 1.00 48.62 130 GLY A N 1
ATOM 1060 C CA . GLY A 1 130 ? 5.289 -5.830 -21.642 1.00 48.62 130 GLY A CA 1
ATOM 1061 C C . GLY A 1 130 ? 6.265 -4.752 -21.179 1.00 48.62 130 GLY A C 1
ATOM 1062 O O . GLY A 1 130 ? 5.871 -3.860 -20.446 1.00 48.62 130 GLY A O 1
ATOM 1063 N N . MET A 1 131 ? 7.558 -4.758 -21.488 1.00 48.34 131 MET A N 1
ATOM 1064 C CA . MET A 1 131 ? 8.329 -5.512 -22.463 1.00 48.34 131 MET A CA 1
ATOM 1065 C C . MET A 1 131 ? 9.687 -5.885 -21.853 1.00 48.34 131 MET A C 1
ATOM 1067 O O . MET A 1 131 ? 10.535 -5.019 -21.668 1.00 48.34 131 MET A O 1
ATOM 1071 N N . HIS A 1 132 ? 9.966 -7.176 -21.706 1.00 47.38 132 HIS A N 1
ATOM 1072 C CA . HIS A 1 132 ? 11.277 -7.673 -22.115 1.00 47.38 132 HIS A CA 1
ATOM 1073 C C . HIS A 1 132 ? 11.043 -8.783 -23.133 1.00 47.38 132 HIS A C 1
ATOM 1075 O O . HIS A 1 132 ? 11.205 -9.971 -22.876 1.00 47.38 132 HIS A O 1
ATOM 1081 N N . ARG A 1 133 ? 10.599 -8.367 -24.326 1.00 44.56 133 ARG A N 1
ATOM 1082 C CA . ARG A 1 133 ? 10.835 -9.165 -25.524 1.00 44.56 133 ARG A CA 1
ATOM 1083 C C . ARG A 1 133 ? 12.345 -9.217 -25.690 1.00 44.56 133 ARG A C 1
ATOM 1085 O O . ARG A 1 133 ? 12.944 -8.291 -26.229 1.00 44.56 133 ARG A O 1
ATOM 1092 N N . THR A 1 134 ? 12.961 -10.277 -25.189 1.00 48.56 134 THR A N 1
ATOM 1093 C CA . THR A 1 134 ? 14.261 -10.693 -25.683 1.00 48.56 134 THR A CA 1
ATOM 1094 C C . THR A 1 134 ? 14.071 -10.943 -27.177 1.00 48.56 134 THR A C 1
ATOM 1096 O O . THR A 1 134 ? 13.411 -11.892 -27.598 1.00 48.56 134 THR A O 1
ATOM 1099 N N . ASN A 1 135 ? 14.595 -10.041 -28.007 1.00 41.91 135 ASN A N 1
ATOM 1100 C CA . ASN A 1 135 ? 14.846 -10.371 -29.400 1.00 41.91 135 ASN A CA 1
ATOM 1101 C C . ASN A 1 135 ? 15.950 -11.433 -29.393 1.00 41.91 135 ASN A C 1
ATOM 1103 O O . ASN A 1 135 ? 17.136 -11.125 -29.467 1.00 41.91 135 ASN A O 1
ATOM 1107 N N . GLY A 1 136 ? 15.546 -12.696 -29.258 1.00 44.44 136 GLY A N 1
ATOM 1108 C CA . GLY A 1 136 ? 16.344 -13.844 -29.653 1.00 44.44 136 GLY A CA 1
ATOM 1109 C C . GLY A 1 136 ? 16.451 -13.852 -31.172 1.00 44.44 136 GLY A C 1
ATOM 1110 O O . GLY A 1 136 ? 15.748 -14.598 -31.847 1.00 44.44 136 GLY A O 1
ATOM 1111 N N . SER A 1 137 ? 17.301 -12.984 -31.715 1.00 47.03 137 SER A N 1
ATOM 1112 C CA . SER A 1 137 ? 17.692 -13.035 -33.117 1.00 47.03 137 SER A CA 1
ATOM 1113 C C . SER A 1 137 ? 18.621 -14.232 -33.310 1.00 47.03 137 SER A C 1
ATOM 1115 O O . SER A 1 137 ? 19.815 -14.156 -33.048 1.00 47.03 137 SER A O 1
ATOM 1117 N N . MET A 1 138 ? 18.016 -15.346 -33.720 1.00 46.78 138 MET A N 1
ATOM 1118 C CA . MET A 1 138 ? 18.512 -16.250 -34.757 1.00 46.78 138 MET A CA 1
ATOM 1119 C C . MET A 1 138 ? 20.020 -16.568 -34.706 1.00 46.78 138 MET A C 1
ATOM 1121 O O . MET A 1 138 ? 20.833 -15.966 -35.399 1.00 46.78 138 MET A O 1
ATOM 1125 N N . GLY A 1 139 ? 20.391 -17.618 -33.976 1.00 49.62 139 GLY A N 1
ATOM 1126 C CA . GLY A 1 139 ? 21.435 -18.492 -34.501 1.00 49.62 139 GLY A CA 1
ATOM 1127 C C . GLY A 1 139 ? 20.807 -19.336 -35.605 1.00 49.62 139 GLY A C 1
ATOM 1128 O O . GLY A 1 139 ? 19.776 -19.943 -35.325 1.00 49.62 139 GLY A O 1
ATOM 1129 N N . LYS A 1 140 ? 21.384 -19.341 -36.817 1.00 48.72 140 LYS A N 1
ATOM 1130 C CA . LYS A 1 140 ? 21.534 -20.493 -37.735 1.00 48.72 140 LYS A CA 1
ATOM 1131 C C . LYS A 1 140 ? 22.158 -20.055 -39.076 1.00 48.72 140 LYS A C 1
ATOM 1133 O O . LYS A 1 140 ? 21.541 -19.285 -39.801 1.00 48.72 140 LYS A O 1
ATOM 1138 N N . GLN A 1 141 ? 23.297 -20.705 -39.360 1.00 43.66 141 GLN A N 1
ATOM 1139 C CA . GLN A 1 141 ? 24.068 -20.858 -40.611 1.00 43.66 141 GLN A CA 1
ATOM 1140 C C . GLN A 1 141 ? 24.927 -19.697 -4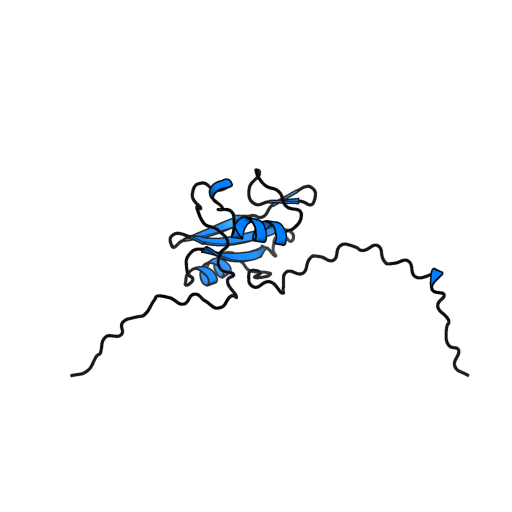1.105 1.00 43.66 141 GLN A C 1
ATOM 1142 O O . GLN A 1 141 ? 24.386 -18.626 -41.434 1.00 43.66 141 GLN A O 1
#

pLDDT: mean 79.32, std 18.12, range [41.91, 95.75]

Mean predicted aligned error: 11.83 Å